Protein AF-A0A392UTT1-F1 (afdb_monomer_lite)

Organism: NCBI:txid97028

Structure (mmCIF, N/CA/C/O backbone):
data_AF-A0A392UTT1-F1
#
_entry.id   AF-A0A392UTT1-F1
#
loop_
_atom_site.group_PDB
_atom_site.id
_atom_site.type_symbol
_atom_site.label_atom_id
_atom_site.label_alt_id
_atom_site.label_comp_id
_atom_site.label_asym_id
_atom_site.label_entity_id
_atom_site.label_seq_id
_atom_site.pdbx_PDB_ins_code
_atom_site.Cartn_x
_atom_site.Cartn_y
_atom_site.Cartn_z
_atom_site.occupancy
_atom_site.B_iso_or_equiv
_atom_site.auth_seq_id
_atom_site.auth_comp_id
_atom_site.auth_asym_id
_atom_site.auth_atom_id
_atom_site.pdbx_PDB_model_num
ATOM 1 N N . MET A 1 1 ? 16.107 -23.461 -5.930 1.00 47.69 1 MET A N 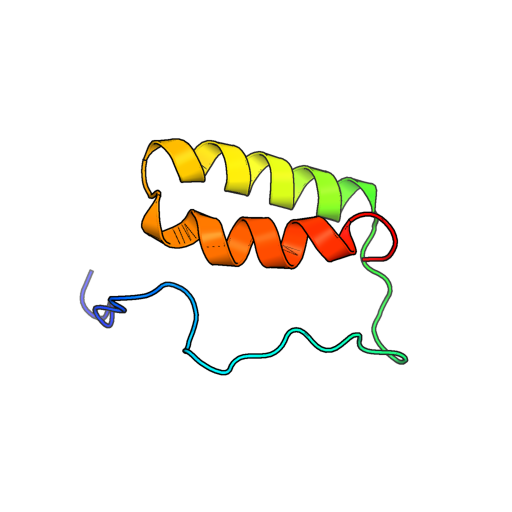1
ATOM 2 C CA . MET A 1 1 ? 15.130 -22.455 -6.421 1.00 47.69 1 MET A CA 1
ATOM 3 C C . MET A 1 1 ? 14.452 -23.047 -7.652 1.00 47.69 1 MET A C 1
ATOM 5 O O . MET A 1 1 ? 14.891 -22.782 -8.757 1.00 47.69 1 MET A O 1
ATOM 9 N N . GLU A 1 2 ? 13.484 -23.950 -7.485 1.00 51.53 2 GLU A N 1
ATOM 10 C CA . GLU A 1 2 ? 13.124 -24.890 -8.576 1.00 51.53 2 GLU A CA 1
ATOM 11 C C . GLU A 1 2 ? 11.624 -24.907 -8.893 1.00 51.53 2 GLU A C 1
ATOM 13 O O . GLU A 1 2 ? 11.137 -25.782 -9.601 1.00 51.53 2 GLU A O 1
ATOM 18 N N . SER A 1 3 ? 10.847 -23.955 -8.367 1.00 49.12 3 SER A N 1
ATOM 19 C CA . SER A 1 3 ? 9.386 -23.970 -8.538 1.00 49.12 3 SER A CA 1
ATOM 20 C C . SER A 1 3 ? 8.765 -22.578 -8.419 1.00 49.12 3 SER A C 1
ATOM 22 O O . SER A 1 3 ? 7.772 -22.386 -7.725 1.00 49.12 3 SER A O 1
ATOM 24 N N . CYS A 1 4 ? 9.354 -21.573 -9.066 1.00 59.28 4 CYS A N 1
ATOM 25 C CA . CYS A 1 4 ? 8.660 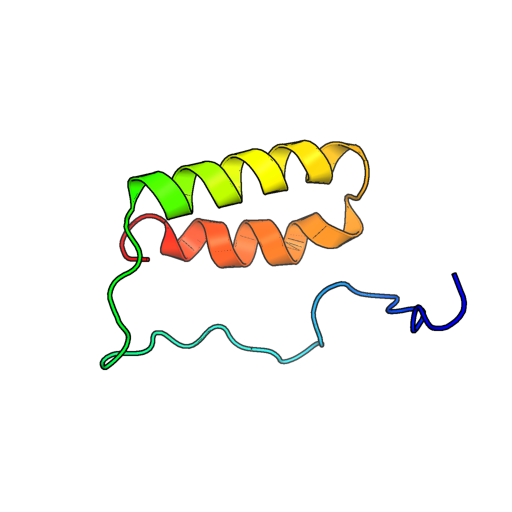-20.301 -9.250 1.00 59.28 4 CYS A CA 1
ATOM 26 C C . CYS A 1 4 ? 7.879 -20.371 -10.561 1.00 59.28 4 CYS A C 1
ATOM 28 O O . CYS A 1 4 ? 8.470 -20.265 -11.634 1.00 59.28 4 CYS A O 1
ATOM 30 N N . ASN A 1 5 ? 6.556 -20.540 -10.478 1.00 60.72 5 ASN A N 1
ATOM 31 C CA . ASN A 1 5 ? 5.684 -20.279 -11.621 1.00 60.72 5 ASN A CA 1
ATOM 32 C C . ASN A 1 5 ? 5.937 -18.835 -12.067 1.00 60.72 5 ASN A C 1
ATOM 34 O O . ASN A 1 5 ? 5.841 -17.917 -11.252 1.00 60.72 5 ASN A O 1
ATOM 38 N N . THR A 1 6 ? 6.312 -18.630 -13.330 1.00 52.22 6 THR A N 1
ATOM 39 C CA . THR A 1 6 ? 6.517 -17.296 -13.901 1.00 52.22 6 THR A CA 1
ATOM 40 C C . THR A 1 6 ? 5.162 -16.607 -14.006 1.00 52.22 6 THR A C 1
ATOM 42 O O . THR A 1 6 ? 4.498 -16.646 -15.038 1.00 52.22 6 THR A O 1
ATOM 45 N N . VAL A 1 7 ? 4.702 -16.020 -12.903 1.00 55.56 7 VAL A N 1
ATOM 46 C CA . VAL A 1 7 ? 3.468 -15.246 -12.900 1.00 55.56 7 VAL A CA 1
ATOM 47 C C . VAL A 1 7 ? 3.810 -13.884 -13.490 1.00 55.56 7 VAL A C 1
ATOM 49 O O . VAL A 1 7 ? 4.505 -13.082 -12.874 1.00 55.56 7 VAL A O 1
ATOM 52 N N . CYS A 1 8 ? 3.380 -13.661 -14.732 1.00 58.44 8 CYS A N 1
ATOM 53 C CA . CYS A 1 8 ? 3.623 -12.415 -15.460 1.00 58.44 8 CYS A CA 1
ATOM 54 C C . CYS A 1 8 ? 2.868 -11.224 -14.853 1.00 58.44 8 CYS A C 1
ATOM 56 O O . CYS A 1 8 ? 3.235 -10.086 -15.110 1.00 58.44 8 CYS A O 1
ATOM 58 N N . SER A 1 9 ? 1.812 -11.484 -14.078 1.00 59.03 9 SER A N 1
ATOM 59 C CA . SER A 1 9 ? 1.067 -10.454 -13.367 1.00 59.03 9 SER A CA 1
ATOM 60 C C . SER A 1 9 ? 0.847 -10.895 -11.923 1.00 59.03 9 SER A C 1
ATOM 62 O O . SER A 1 9 ? 0.403 -12.020 -11.690 1.00 59.03 9 SER A O 1
ATOM 64 N N . PRO A 1 10 ? 1.129 -10.043 -10.931 1.00 65.19 10 PRO A N 1
ATOM 65 C CA . PRO A 1 10 ? 1.046 -10.415 -9.529 1.00 65.19 10 PRO A CA 1
ATOM 66 C C . PRO A 1 10 ? -0.398 -10.518 -9.04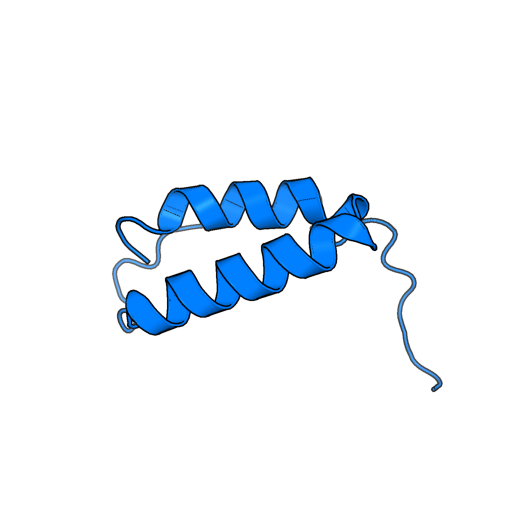1 1.00 65.19 10 PRO A C 1
ATOM 68 O O . PRO A 1 10 ? -0.636 -10.900 -7.897 1.00 65.19 10 PRO A O 1
ATOM 71 N N . ILE A 1 11 ? -1.367 -10.184 -9.895 1.00 68.06 11 ILE A N 1
ATOM 72 C CA . ILE A 1 11 ? -2.782 -10.413 -9.659 1.00 68.06 11 ILE A CA 1
ATOM 73 C C . ILE A 1 11 ? -3.361 -11.204 -10.827 1.00 68.06 11 ILE A C 1
ATOM 75 O O . ILE A 1 11 ? -3.072 -10.933 -11.993 1.00 68.06 11 ILE A O 1
ATOM 79 N N . VAL A 1 12 ? -4.208 -12.181 -10.516 1.00 68.94 12 VAL A N 1
ATOM 80 C CA . VAL A 1 12 ? -4.983 -12.869 -11.547 1.00 68.94 12 VAL A CA 1
ATOM 81 C C . VAL A 1 12 ? -6.033 -11.881 -12.069 1.00 68.94 12 VAL A C 1
ATOM 83 O O . VAL A 1 12 ? -6.795 -11.335 -11.260 1.00 68.94 12 VAL A O 1
ATOM 86 N N . PRO A 1 13 ? -6.100 -11.615 -13.386 1.00 61.88 13 PRO A N 1
ATOM 87 C CA . PRO A 1 13 ? -7.126 -10.747 -13.948 1.00 61.88 13 PRO A CA 1
ATOM 88 C C . PRO A 1 13 ? -8.515 -11.297 -13.600 1.00 61.88 13 PRO A C 1
ATOM 90 O O . PRO A 1 13 ? -8.818 -12.459 -13.858 1.00 61.88 13 PRO A O 1
ATOM 93 N N . GLY A 1 14 ? -9.347 -10.466 -12.967 1.00 63.53 14 GLY A N 1
ATOM 94 C CA . GLY A 1 14 ? -10.675 -10.857 -12.477 1.00 63.53 14 GLY A CA 1
ATOM 95 C C . GLY A 1 14 ? -10.741 -11.221 -10.990 1.00 63.53 14 GLY A C 1
ATOM 96 O O . GLY A 1 14 ? -11.845 -11.402 -10.475 1.00 63.53 14 GLY A O 1
ATOM 97 N N . ASN A 1 15 ? -9.610 -11.260 -10.274 1.00 68.62 15 ASN A N 1
ATOM 98 C CA . ASN A 1 15 ? -9.623 -11.426 -8.824 1.00 68.62 15 ASN A CA 1
ATOM 99 C C . ASN A 1 15 ? -10.160 -10.152 -8.151 1.00 68.62 15 ASN A C 1
ATOM 101 O O . ASN A 1 15 ? -9.519 -9.100 -8.174 1.00 68.62 15 ASN A O 1
ATOM 105 N N . LYS A 1 16 ? -11.358 -10.239 -7.571 1.00 67.75 16 LYS A N 1
ATOM 106 C CA . LYS A 1 16 ? -11.989 -9.139 -6.836 1.00 67.75 16 LYS A CA 1
ATOM 107 C C . LYS A 1 16 ? -11.691 -9.305 -5.352 1.00 67.75 16 LYS A C 1
ATOM 109 O O . LYS A 1 16 ? -12.001 -10.346 -4.781 1.00 67.75 16 LYS A O 1
ATOM 114 N N . LEU A 1 17 ? -11.134 -8.270 -4.724 1.00 70.81 17 LEU A N 1
ATOM 115 C CA . LEU A 1 17 ? -11.074 -8.204 -3.266 1.00 70.81 17 LEU A CA 1
ATOM 116 C C . LEU A 1 17 ? -12.505 -8.069 -2.742 1.00 70.81 17 LEU A C 1
ATOM 118 O O . LEU A 1 17 ? -13.183 -7.078 -3.020 1.00 70.81 17 LEU A O 1
ATOM 122 N N . ASN A 1 18 ? -12.970 -9.089 -2.028 1.00 70.38 18 ASN A N 1
ATOM 123 C CA . ASN A 1 18 ? -14.260 -9.064 -1.358 1.00 70.38 18 ASN A CA 1
ATOM 124 C C . ASN A 1 18 ? -14.040 -8.791 0.127 1.00 70.38 18 ASN A C 1
ATOM 126 O O . ASN A 1 18 ? -13.069 -9.274 0.711 1.00 70.38 18 ASN A O 1
ATOM 130 N N . LYS A 1 19 ? -14.915 -7.979 0.717 1.00 68.50 19 LYS A N 1
ATOM 131 C CA . LYS A 1 19 ? -14.839 -7.695 2.143 1.00 68.50 19 LYS A CA 1
ATOM 132 C C . LYS A 1 19 ? -15.465 -8.874 2.870 1.00 68.50 19 LYS A C 1
ATOM 134 O O . LYS A 1 19 ? -16.648 -9.138 2.686 1.00 68.50 19 LYS A O 1
ATOM 139 N N . ASP A 1 20 ? -14.675 -9.577 3.666 1.00 75.00 20 ASP A N 1
ATOM 140 C CA . ASP A 1 20 ? -15.205 -10.676 4.459 1.00 75.00 20 ASP A CA 1
ATOM 141 C C . ASP A 1 20 ? -15.932 -10.103 5.681 1.00 75.00 20 ASP A C 1
ATOM 143 O O . ASP A 1 20 ? -15.311 -9.581 6.606 1.00 75.00 20 ASP A O 1
ATOM 147 N N . GLU A 1 21 ? -17.264 -10.125 5.654 1.00 66.62 21 GLU A N 1
ATOM 148 C CA . GLU A 1 21 ? -18.097 -9.583 6.737 1.00 66.62 21 GLU A CA 1
ATOM 149 C C . GLU A 1 21 ? -18.040 -10.439 8.016 1.00 66.62 21 GLU A C 1
ATOM 151 O O . GLU A 1 21 ? -18.369 -9.941 9.090 1.00 66.62 21 GLU A O 1
ATOM 156 N N . ASN A 1 22 ? -17.569 -11.691 7.918 1.00 64.44 22 ASN A N 1
ATOM 157 C CA . ASN A 1 22 ? -17.334 -12.603 9.045 1.00 64.44 22 ASN A CA 1
ATOM 158 C C . ASN A 1 22 ? -15.839 -12.759 9.385 1.00 64.44 22 ASN A C 1
ATOM 160 O O . ASN A 1 22 ? -15.471 -13.571 10.239 1.00 64.44 22 ASN A O 1
ATOM 164 N N . GLY A 1 23 ? -14.970 -11.999 8.717 1.00 65.12 23 GLY A N 1
ATOM 165 C CA . GLY A 1 23 ? -13.529 -12.108 8.853 1.00 65.12 23 GLY A CA 1
ATOM 166 C C . GLY A 1 23 ? -13.037 -11.587 10.200 1.00 65.12 23 GLY A C 1
ATOM 167 O O . GLY A 1 23 ? -13.570 -10.631 10.766 1.00 65.12 23 GLY A O 1
ATOM 168 N N . ILE A 1 24 ? -11.965 -12.193 10.713 1.00 66.44 24 ILE A N 1
ATOM 169 C CA . ILE A 1 24 ? -11.250 -11.664 11.877 1.00 66.44 24 ILE A CA 1
ATOM 170 C C . ILE A 1 24 ? -10.653 -10.314 11.467 1.00 66.44 24 ILE A C 1
ATOM 172 O O . ILE A 1 24 ? -9.780 -10.264 10.601 1.00 66.44 24 ILE A O 1
ATOM 176 N N . GLY A 1 25 ? -11.121 -9.230 12.090 1.00 66.12 25 GLY A N 1
ATOM 177 C CA . GLY A 1 25 ? -10.659 -7.879 11.783 1.00 66.12 25 GLY A CA 1
ATOM 178 C C . GLY A 1 25 ? -9.137 -7.775 11.866 1.00 66.12 25 GLY A C 1
ATOM 179 O O . GLY A 1 25 ? -8.527 -8.084 12.896 1.00 66.12 25 GLY A O 1
ATOM 180 N N . VAL A 1 26 ? -8.508 -7.342 10.775 1.00 72.94 26 VAL A N 1
ATOM 181 C CA . VAL A 1 26 ? -7.058 -7.164 10.743 1.00 72.94 26 VAL A CA 1
ATOM 182 C C . VAL A 1 26 ? -6.723 -5.880 11.491 1.00 72.94 26 VAL A C 1
ATOM 184 O O . VAL A 1 26 ? -7.358 -4.842 11.320 1.00 72.94 26 VAL A O 1
ATOM 187 N N . ASN A 1 27 ? -5.704 -5.923 12.348 1.00 81.81 27 ASN A N 1
ATOM 188 C CA . ASN A 1 27 ? -5.297 -4.733 13.082 1.00 81.81 27 ASN A CA 1
ATOM 189 C C . ASN A 1 27 ? -4.851 -3.635 12.096 1.00 81.81 27 ASN A C 1
ATOM 191 O O . ASN A 1 27 ? -3.898 -3.833 11.337 1.00 81.81 27 ASN A O 1
ATOM 195 N N . ALA A 1 28 ? -5.517 -2.478 12.122 1.00 81.88 28 ALA A N 1
ATOM 196 C CA . ALA A 1 28 ? -5.302 -1.413 11.143 1.00 81.88 28 ALA A CA 1
ATOM 197 C C . ALA A 1 28 ? -3.851 -0.919 11.082 1.00 81.88 28 ALA A C 1
ATOM 199 O O . ALA A 1 28 ? -3.352 -0.611 10.002 1.00 81.88 28 ALA A O 1
ATOM 200 N N . THR A 1 29 ? -3.135 -0.910 12.208 1.00 84.81 29 THR A N 1
ATOM 201 C CA . THR A 1 29 ? -1.714 -0.542 12.243 1.00 84.81 29 THR A CA 1
ATOM 202 C C . THR A 1 29 ? -0.859 -1.529 11.452 1.00 84.81 29 THR A C 1
ATOM 204 O O . THR A 1 29 ? -0.027 -1.115 10.646 1.00 84.81 29 THR A O 1
ATOM 207 N N . LYS A 1 30 ? -1.102 -2.837 11.620 1.00 85.12 30 LYS A N 1
ATOM 208 C CA . LYS A 1 30 ? -0.391 -3.881 10.866 1.00 85.12 30 LYS A CA 1
ATOM 209 C C . LYS A 1 30 ? -0.728 -3.819 9.380 1.00 85.12 30 LYS A C 1
ATOM 211 O O . LYS A 1 30 ? 0.166 -3.948 8.551 1.00 85.12 30 LYS A O 1
ATOM 216 N N . TYR A 1 31 ? -1.994 -3.575 9.045 1.00 86.69 31 TYR A N 1
ATOM 217 C CA . TYR A 1 31 ? -2.415 -3.423 7.655 1.00 86.69 31 TYR A CA 1
ATOM 218 C C . TYR A 1 31 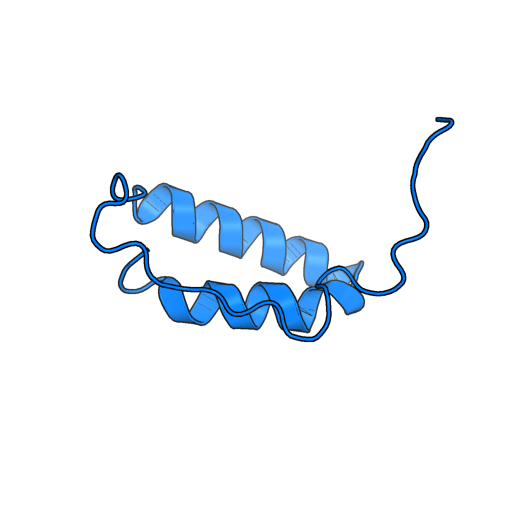? -1.718 -2.239 6.977 1.00 86.69 31 TYR A C 1
ATOM 220 O O . TYR A 1 31 ? -1.126 -2.388 5.909 1.00 86.69 31 TYR A O 1
ATOM 228 N N . LYS A 1 32 ? -1.695 -1.075 7.639 1.00 85.69 32 LYS A N 1
ATOM 229 C CA . LYS A 1 32 ? -0.990 0.113 7.140 1.00 85.69 32 LYS A CA 1
ATOM 230 C C . LYS A 1 32 ? 0.507 -0.126 6.971 1.00 85.69 32 LYS A C 1
ATOM 232 O O . LYS A 1 32 ? 1.069 0.286 5.960 1.00 85.69 32 LYS A O 1
ATOM 237 N N . GLN A 1 33 ? 1.135 -0.821 7.920 1.00 88.81 33 GLN A N 1
ATOM 238 C CA . GLN A 1 33 ? 2.548 -1.181 7.830 1.00 88.81 33 GLN A CA 1
ATOM 239 C C . GLN A 1 33 ? 2.823 -2.085 6.621 1.00 88.81 33 GLN A C 1
ATOM 241 O O . GLN A 1 33 ? 3.753 -1.809 5.869 1.00 88.81 33 GLN A O 1
ATOM 246 N N . MET A 1 34 ? 1.988 -3.105 6.386 1.00 87.69 34 MET A N 1
ATOM 247 C CA . MET A 1 34 ? 2.123 -3.983 5.218 1.00 87.69 34 MET A CA 1
ATOM 248 C C . MET A 1 34 ? 2.015 -3.199 3.911 1.00 87.69 34 MET A C 1
ATOM 250 O O . MET A 1 34 ? 2.909 -3.298 3.074 1.00 87.69 34 MET A O 1
ATOM 254 N N . VAL A 1 35 ? 0.976 -2.375 3.746 1.00 87.81 35 VAL A N 1
ATOM 255 C CA . VAL A 1 35 ? 0.818 -1.557 2.533 1.00 87.81 35 VAL A CA 1
ATOM 256 C C . VAL A 1 35 ? 2.000 -0.597 2.350 1.00 87.81 35 VAL A C 1
ATOM 258 O O . VAL A 1 35 ? 2.472 -0.437 1.229 1.00 87.81 35 VAL A O 1
ATOM 261 N N . GLY A 1 36 ? 2.534 -0.014 3.428 1.00 89.56 36 GLY A N 1
ATOM 262 C CA . GLY A 1 36 ? 3.740 0.819 3.375 1.00 89.56 36 GLY A CA 1
ATOM 263 C C . GLY A 1 36 ? 4.979 0.052 2.896 1.00 89.56 36 GLY A C 1
ATOM 264 O O . GLY A 1 36 ? 5.703 0.524 2.020 1.00 89.56 36 GLY A O 1
ATOM 265 N N . SER A 1 37 ? 5.199 -1.166 3.399 1.00 88.62 37 SER A N 1
ATOM 266 C CA . SER A 1 37 ? 6.275 -2.044 2.918 1.00 88.62 37 SER A CA 1
ATOM 267 C C . SER A 1 37 ? 6.082 -2.460 1.453 1.00 88.62 37 SER A C 1
ATOM 269 O O . SER A 1 37 ? 7.045 -2.521 0.694 1.00 88.62 37 SER A O 1
ATOM 271 N N . LEU A 1 38 ? 4.842 -2.700 1.025 1.00 87.06 38 LEU A N 1
ATOM 272 C CA . LEU A 1 38 ? 4.491 -3.003 -0.366 1.00 87.06 38 LEU A CA 1
ATOM 273 C C . LEU A 1 38 ? 4.699 -1.797 -1.298 1.00 87.06 38 LEU A C 1
ATOM 275 O O . LEU A 1 38 ? 5.192 -1.967 -2.412 1.00 87.06 38 LEU A O 1
ATOM 279 N N . MET A 1 39 ? 4.399 -0.578 -0.840 1.00 87.06 39 MET A N 1
ATOM 280 C CA . MET A 1 39 ? 4.710 0.660 -1.567 1.00 87.06 39 MET A CA 1
ATOM 281 C C . MET A 1 39 ? 6.213 0.850 -1.774 1.00 87.06 39 MET A C 1
ATOM 283 O O . MET A 1 39 ? 6.624 1.350 -2.817 1.00 87.06 39 MET A O 1
ATOM 287 N N . TYR A 1 40 ? 7.043 0.415 -0.826 1.00 87.75 40 TYR A N 1
ATOM 288 C CA . TYR A 1 40 ? 8.492 0.429 -1.013 1.00 87.75 40 TYR A CA 1
ATOM 289 C C . TYR A 1 40 ? 8.934 -0.520 -2.143 1.00 87.75 40 TYR A C 1
ATOM 291 O O . TYR A 1 40 ? 9.758 -0.147 -2.977 1.00 87.75 40 TYR A O 1
ATOM 299 N N . LEU A 1 41 ? 8.336 -1.716 -2.242 1.00 83.56 41 LEU A N 1
ATOM 300 C CA . LEU A 1 41 ? 8.614 -2.667 -3.334 1.00 83.56 41 LEU A CA 1
ATOM 301 C C . LEU A 1 41 ? 8.158 -2.173 -4.715 1.00 83.56 41 LEU A C 1
ATOM 303 O O . LEU A 1 41 ? 8.690 -2.602 -5.738 1.00 83.56 41 LEU A O 1
ATOM 307 N N . LEU A 1 42 ? 7.191 -1.265 -4.755 1.00 83.44 42 LEU A N 1
ATOM 308 C CA . LEU A 1 42 ? 6.642 -0.676 -5.977 1.00 83.44 42 LEU A CA 1
ATOM 309 C C . LEU A 1 42 ? 7.724 0.041 -6.809 1.00 83.44 42 LEU A C 1
ATOM 311 O O . LEU A 1 42 ? 7.644 0.054 -8.035 1.00 83.44 42 LEU A O 1
ATOM 315 N N . ALA A 1 43 ? 8.774 0.553 -6.153 1.00 80.31 43 ALA A N 1
ATOM 316 C CA . ALA A 1 43 ? 9.920 1.1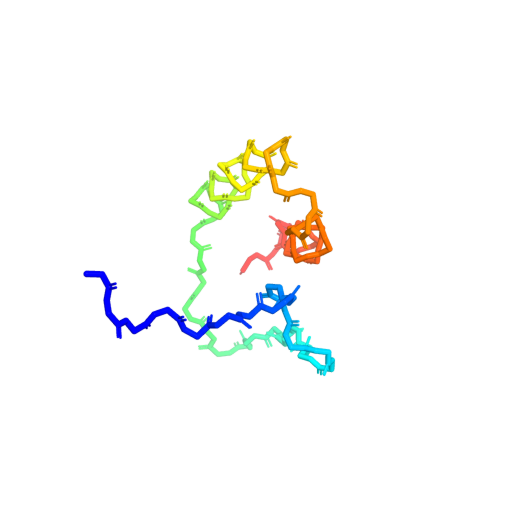89 -6.803 1.00 80.31 43 ALA A CA 1
ATOM 317 C C . ALA A 1 43 ? 10.764 0.218 -7.651 1.00 80.31 43 ALA A C 1
ATOM 319 O O . ALA A 1 43 ? 11.325 0.618 -8.667 1.00 80.31 43 ALA A O 1
ATOM 320 N N . THR A 1 44 ? 10.857 -1.054 -7.256 1.00 81.00 44 THR A N 1
ATOM 321 C CA . THR A 1 44 ? 11.636 -2.078 -7.978 1.00 81.00 44 THR A CA 1
ATOM 322 C C . THR A 1 44 ? 10.757 -2.984 -8.837 1.00 81.00 44 THR A C 1
ATOM 324 O O . THR A 1 44 ? 11.237 -3.615 -9.780 1.00 81.00 44 THR A O 1
ATOM 327 N N . ARG A 1 45 ? 9.460 -3.059 -8.525 1.00 80.62 45 ARG A N 1
ATOM 328 C CA . ARG A 1 45 ? 8.473 -3.910 -9.194 1.00 80.62 45 ARG A CA 1
ATOM 329 C C . ARG A 1 45 ? 7.182 -3.118 -9.454 1.00 80.62 45 ARG A C 1
ATOM 331 O O . ARG A 1 45 ? 6.187 -3.335 -8.761 1.00 80.62 45 ARG A O 1
ATOM 338 N N . PRO A 1 46 ? 7.151 -2.253 -10.487 1.00 79.56 46 PRO A N 1
ATOM 339 C CA . PRO A 1 46 ? 5.952 -1.483 -10.845 1.00 79.56 46 PRO A CA 1
ATOM 340 C C . PRO A 1 46 ? 4.782 -2.374 -11.287 1.00 79.56 46 PRO A C 1
ATOM 342 O O . PRO A 1 46 ? 3.627 -1.980 -11.216 1.00 79.56 46 PRO A O 1
ATOM 345 N N . ASP A 1 47 ? 5.074 -3.609 -11.676 1.00 80.62 47 ASP A N 1
ATOM 346 C CA . ASP A 1 47 ? 4.113 -4.677 -11.949 1.00 80.62 47 ASP A CA 1
ATOM 347 C C . ASP A 1 47 ? 3.152 -4.949 -10.763 1.00 80.62 47 ASP A C 1
ATOM 349 O O . ASP A 1 47 ? 1.982 -5.273 -10.951 1.00 80.62 47 ASP A O 1
ATOM 353 N N . LEU A 1 48 ? 3.600 -4.712 -9.521 1.00 79.75 48 LEU A N 1
ATOM 354 C CA . LEU A 1 48 ? 2.784 -4.832 -8.303 1.00 79.75 48 LEU A CA 1
ATOM 355 C C . LEU A 1 48 ? 1.913 -3.601 -8.016 1.00 79.75 48 LEU A C 1
ATOM 357 O O . LEU A 1 48 ? 1.058 -3.660 -7.130 1.00 79.75 48 LEU A O 1
ATOM 361 N N . ALA A 1 49 ? 2.101 -2.497 -8.745 1.00 84.00 49 ALA A N 1
ATOM 362 C CA . ALA A 1 49 ? 1.444 -1.220 -8.473 1.00 84.00 49 ALA A CA 1
ATOM 363 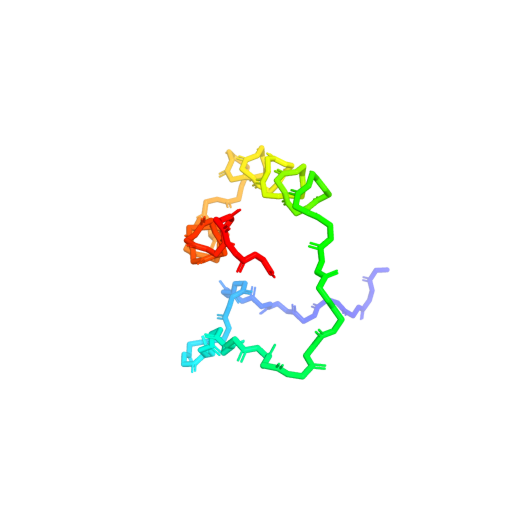C C . ALA A 1 49 ? -0.076 -1.343 -8.399 1.00 84.00 49 ALA A C 1
ATOM 365 O O . ALA A 1 49 ? -0.704 -0.813 -7.483 1.00 84.00 49 ALA A O 1
ATOM 366 N N . TYR A 1 50 ? -0.659 -2.083 -9.343 1.00 82.75 50 TYR A N 1
ATOM 367 C CA . TYR A 1 50 ? -2.099 -2.280 -9.412 1.00 82.75 50 TYR A CA 1
ATOM 368 C C . TYR A 1 50 ? -2.632 -2.987 -8.160 1.00 82.75 50 TYR A C 1
ATOM 370 O O . TYR A 1 50 ? -3.573 -2.500 -7.534 1.00 82.75 50 TYR A O 1
ATOM 378 N N . SER A 1 51 ? -1.986 -4.078 -7.740 1.00 82.25 51 SER A N 1
ATOM 379 C CA . SER A 1 51 ? -2.361 -4.829 -6.537 1.00 82.25 51 SER A CA 1
ATOM 380 C C . SER A 1 51 ? -2.259 -3.976 -5.275 1.00 82.25 51 SER A C 1
ATOM 382 O O . SER A 1 51 ? -3.169 -3.999 -4.448 1.00 82.25 51 SER A O 1
ATOM 384 N N . VAL A 1 52 ? -1.178 -3.196 -5.139 1.00 85.00 52 VAL A N 1
ATOM 385 C CA . VAL A 1 52 ? -0.947 -2.333 -3.970 1.00 85.00 52 VAL A CA 1
ATOM 386 C C . VAL A 1 52 ? -1.955 -1.182 -3.914 1.00 85.00 52 VAL A C 1
ATOM 388 O O . VAL A 1 52 ? -2.494 -0.893 -2.848 1.00 85.00 52 VAL A O 1
ATOM 391 N N . CYS A 1 53 ? -2.285 -0.568 -5.053 1.00 84.81 53 CYS A N 1
ATOM 392 C CA . CYS A 1 53 ? -3.356 0.430 -5.126 1.00 84.81 53 CYS A CA 1
ATOM 393 C C . CYS A 1 53 ? -4.720 -0.160 -4.750 1.00 84.81 53 CYS A C 1
ATOM 395 O O . CYS A 1 53 ? -5.507 0.492 -4.065 1.00 84.81 53 CYS A O 1
ATOM 397 N N . LEU A 1 54 ? -5.000 -1.396 -5.173 1.00 84.38 54 LEU A N 1
ATOM 398 C CA . LEU A 1 54 ? -6.262 -2.067 -4.881 1.00 84.38 54 LEU A CA 1
ATOM 399 C C . LEU A 1 54 ? -6.441 -2.291 -3.371 1.00 84.38 54 LEU A C 1
ATOM 401 O O . LEU A 1 54 ? -7.492 -1.958 -2.830 1.00 84.38 54 LEU A O 1
ATOM 405 N N . ILE A 1 55 ? -5.407 -2.792 -2.682 1.00 83.56 55 ILE A N 1
ATOM 406 C CA . ILE A 1 55 ? -5.430 -3.000 -1.222 1.00 83.56 55 ILE A CA 1
ATOM 407 C C . ILE A 1 55 ? -5.395 -1.675 -0.447 1.00 83.56 55 ILE A C 1
ATOM 409 O O . ILE A 1 55 ? -6.058 -1.550 0.577 1.00 83.56 55 ILE A O 1
ATOM 413 N N . ALA A 1 56 ? -4.702 -0.643 -0.945 1.00 84.56 56 ALA A N 1
ATOM 414 C CA . ALA A 1 56 ? -4.645 0.661 -0.280 1.00 84.56 56 ALA A CA 1
ATOM 415 C C . ALA A 1 56 ? -6.047 1.267 -0.067 1.00 84.56 56 ALA A C 1
ATOM 417 O O . ALA A 1 56 ? -6.290 1.949 0.928 1.00 84.56 56 ALA A O 1
ATOM 418 N N . ARG A 1 57 ? -7.003 0.942 -0.947 1.00 84.69 57 ARG A N 1
ATOM 419 C CA . ARG A 1 57 ? -8.404 1.368 -0.835 1.00 84.69 57 ARG A CA 1
ATOM 420 C C . ARG A 1 57 ? -9.125 0.822 0.402 1.00 84.69 57 ARG A C 1
ATOM 422 O O . ARG A 1 57 ? -10.078 1.437 0.861 1.00 84.69 57 ARG A O 1
ATOM 429 N N . TYR A 1 58 ? -8.671 -0.301 0.953 1.00 80.50 58 TYR A N 1
ATOM 430 C CA . TYR A 1 58 ? -9.264 -0.935 2.132 1.00 80.50 58 TYR A CA 1
ATOM 431 C C . TYR A 1 58 ? -8.544 -0.549 3.437 1.00 80.50 58 TYR A C 1
ATOM 433 O O . TYR A 1 58 ? -8.907 -1.032 4.502 1.00 80.50 58 TYR A O 1
ATOM 441 N N . MET A 1 59 ? -7.566 0.370 3.409 1.00 79.69 59 MET A N 1
ATOM 442 C CA . MET A 1 59 ? -6.823 0.805 4.611 1.00 79.69 59 MET A CA 1
ATOM 443 C C . MET A 1 59 ? -7.683 1.484 5.684 1.00 79.69 59 MET A C 1
ATOM 445 O O . MET A 1 59 ? -7.276 1.555 6.845 1.00 79.69 59 MET A O 1
ATOM 449 N N . GLU A 1 60 ? -8.833 2.027 5.295 1.00 74.19 60 GLU A N 1
ATOM 450 C CA . GLU A 1 60 ? -9.791 2.688 6.186 1.00 74.19 60 GLU A CA 1
ATOM 451 C C . GLU A 1 60 ? -10.613 1.680 7.004 1.00 74.19 60 GLU A C 1
ATOM 453 O O . GLU A 1 60 ? -10.958 1.964 8.152 1.00 74.19 60 GLU A O 1
ATOM 458 N N . LYS A 1 61 ? -10.881 0.494 6.442 1.00 73.50 61 LYS A N 1
ATOM 459 C CA . LYS A 1 61 ? -11.584 -0.633 7.077 1.00 73.50 61 LYS A CA 1
ATOM 460 C C . LYS A 1 61 ? -10.986 -1.957 6.569 1.00 73.50 61 LYS A C 1
ATOM 462 O O . LYS A 1 61 ? -11.566 -2.537 5.645 1.00 73.50 61 LYS A O 1
ATOM 467 N N . PRO A 1 62 ? -9.831 -2.366 7.127 1.00 68.38 62 PRO A N 1
ATOM 468 C CA . PRO A 1 62 ? -9.119 -3.572 6.716 1.00 68.38 62 PRO A CA 1
ATOM 469 C C . PRO A 1 62 ? -9.832 -4.858 7.135 1.00 68.38 62 PRO A C 1
ATOM 471 O O . PRO A 1 62 ? -10.678 -4.803 8.060 1.00 68.38 62 PRO A O 1
#

Radius of gyration: 13.4 Å; chains: 1; bounding box: 33×28×28 Å

Secondary structure (DSSP, 8-state):
-------SSSS-TT------TTS-PPPHHHHHHHHHHHHHHTTT-GGGHHHHHHHHTTTT--

Sequence (62 aa):
MESCNTVCSPIVPGNKLNKDENGIGVNATKYKQMVGSLMYLLATRPDLAYSVCLIARYMEKP

pLDDT: mean 74.76, std 11.36, range [47.69, 89.56]

Foldseek 3Di:
DPDDDPPVAPDDVPDDDDDDPPDDFDDLVVLVVVLVVLVVCCVVCVSCVVVSVRSVVCSVGD